Protein AF-A0A5D0SS17-F1 (afdb_monomer)

pLDDT: mean 82.05, std 14.08, range [45.91, 95.88]

Structure (mmCIF, N/CA/C/O backbone):
data_AF-A0A5D0SS17-F1
#
_entry.id   AF-A0A5D0SS17-F1
#
loop_
_atom_site.group_PDB
_atom_site.id
_atom_site.type_symbol
_atom_site.label_atom_id
_atom_site.label_alt_id
_atom_site.label_comp_id
_atom_site.label_asym_id
_atom_site.label_entity_id
_atom_site.label_seq_id
_atom_site.pdbx_PDB_ins_code
_atom_site.Cartn_x
_atom_site.Cartn_y
_atom_site.Cartn_z
_atom_site.occupancy
_atom_site.B_iso_or_equiv
_atom_site.auth_seq_id
_atom_site.auth_comp_id
_atom_site.auth_asym_id
_atom_site.auth_atom_id
_atom_site.pdbx_PDB_model_num
ATOM 1 N N . MET A 1 1 ? 6.422 -5.806 20.909 1.00 46.97 1 MET A N 1
ATOM 2 C CA . MET A 1 1 ? 6.850 -4.621 20.136 1.00 46.97 1 MET A CA 1
ATOM 3 C C . MET A 1 1 ? 6.745 -4.988 18.669 1.00 46.97 1 MET A C 1
ATOM 5 O O . MET A 1 1 ? 7.628 -5.671 18.170 1.00 46.97 1 MET A O 1
ATOM 9 N N . THR A 1 2 ? 5.632 -4.662 18.015 1.00 52.94 2 THR A N 1
ATOM 10 C CA . THR A 1 2 ? 5.438 -4.988 16.595 1.00 52.94 2 THR A CA 1
ATOM 11 C C . THR A 1 2 ? 6.341 -4.077 15.773 1.00 52.94 2 THR A C 1
ATOM 13 O O . THR A 1 2 ? 6.169 -2.863 15.814 1.00 52.94 2 THR A O 1
ATOM 16 N N . LEU A 1 3 ? 7.345 -4.636 15.103 1.00 66.31 3 LEU A N 1
ATOM 17 C CA . LEU A 1 3 ? 8.190 -3.880 14.182 1.00 66.31 3 LEU A CA 1
ATOM 18 C C . LEU A 1 3 ? 7.348 -3.526 12.957 1.00 66.31 3 LEU A C 1
ATOM 20 O O . LEU A 1 3 ? 6.749 -4.418 12.359 1.00 66.31 3 LEU A O 1
ATOM 24 N N . LEU A 1 4 ? 7.273 -2.242 12.607 1.00 75.19 4 LEU A N 1
ATOM 25 C CA . LEU A 1 4 ? 6.643 -1.842 11.354 1.00 75.19 4 LEU A CA 1
ATOM 26 C C . LEU A 1 4 ? 7.526 -2.233 10.169 1.00 75.19 4 LEU A C 1
ATOM 28 O O . LEU A 1 4 ? 8.758 -2.159 10.281 1.00 75.19 4 LEU A O 1
ATOM 32 N N . PRO A 1 5 ? 6.915 -2.605 9.035 1.00 82.88 5 PRO A N 1
ATOM 33 C CA . PRO A 1 5 ? 7.657 -2.865 7.815 1.00 82.88 5 PRO A CA 1
ATOM 34 C C . PRO A 1 5 ? 8.353 -1.578 7.352 1.00 82.88 5 PRO A C 1
ATOM 36 O O . PRO A 1 5 ? 7.788 -0.481 7.413 1.00 82.88 5 PRO A O 1
ATOM 39 N N . ALA A 1 6 ? 9.619 -1.711 6.955 1.00 85.44 6 ALA A N 1
ATOM 40 C CA . ALA A 1 6 ? 10.427 -0.595 6.486 1.00 85.44 6 ALA A CA 1
ATOM 41 C C . ALA A 1 6 ? 10.207 -0.391 4.985 1.00 85.44 6 ALA A C 1
ATOM 43 O O . ALA A 1 6 ? 10.456 -1.305 4.197 1.00 85.44 6 ALA A O 1
ATOM 44 N N . VAL A 1 7 ? 9.759 0.803 4.602 1.00 86.19 7 VAL A N 1
ATOM 45 C CA . VAL A 1 7 ? 9.532 1.157 3.198 1.00 86.19 7 VAL A CA 1
ATOM 46 C C . VAL A 1 7 ? 10.829 1.630 2.549 1.00 86.19 7 VAL A C 1
ATOM 48 O O . VAL A 1 7 ? 11.511 2.492 3.097 1.00 86.19 7 VAL A O 1
ATOM 51 N N . ARG A 1 8 ? 11.188 1.083 1.382 1.00 84.00 8 ARG A N 1
ATOM 52 C CA . ARG A 1 8 ? 12.454 1.417 0.704 1.00 84.00 8 ARG A CA 1
ATOM 53 C C . ARG A 1 8 ? 12.320 2.637 -0.205 1.00 84.00 8 ARG A C 1
ATOM 55 O O . ARG A 1 8 ? 13.282 3.388 -0.351 1.00 84.00 8 ARG A O 1
ATOM 62 N N . SER A 1 9 ? 11.141 2.855 -0.784 1.00 80.31 9 SER A N 1
ATOM 63 C CA . SER A 1 9 ? 10.830 4.016 -1.625 1.00 80.31 9 SER A CA 1
ATOM 64 C C . SER A 1 9 ? 9.369 4.445 -1.483 1.00 80.31 9 SER A C 1
ATOM 66 O O . SER A 1 9 ? 8.515 3.660 -1.086 1.00 80.31 9 SER A O 1
ATOM 68 N N . ARG A 1 10 ? 9.065 5.699 -1.836 1.00 80.69 10 ARG A N 1
ATOM 69 C CA . ARG A 1 10 ? 7.678 6.182 -1.883 1.00 80.69 10 ARG A CA 1
ATOM 70 C C . ARG A 1 10 ? 6.825 5.353 -2.847 1.00 80.69 10 ARG A C 1
ATOM 72 O O . ARG A 1 10 ? 5.746 4.929 -2.459 1.00 80.69 10 ARG A O 1
ATOM 79 N N . ASP A 1 11 ? 7.357 5.050 -4.033 1.00 84.75 11 ASP A N 1
ATOM 80 C CA . ASP A 1 11 ? 6.656 4.233 -5.030 1.00 84.75 11 ASP A CA 1
ATOM 81 C C . ASP A 1 11 ? 6.303 2.836 -4.474 1.00 84.75 11 ASP A C 1
ATOM 83 O O . ASP A 1 11 ? 5.245 2.301 -4.781 1.00 84.75 11 ASP A O 1
ATOM 87 N N . GLU A 1 12 ? 7.146 2.243 -3.614 1.00 87.56 12 GLU A N 1
ATOM 88 C CA . GLU A 1 12 ? 6.835 0.969 -2.946 1.00 87.56 12 GLU A CA 1
ATOM 89 C C . GLU A 1 12 ? 5.683 1.092 -1.936 1.00 87.56 12 GLU A C 1
ATOM 91 O O . GLU A 1 12 ? 4.870 0.173 -1.840 1.00 87.56 12 GLU A O 1
ATOM 96 N N . ALA A 1 13 ? 5.584 2.206 -1.198 1.00 89.19 13 ALA A N 1
ATOM 97 C CA . ALA A 1 13 ? 4.416 2.461 -0.352 1.00 89.19 13 ALA A CA 1
ATOM 98 C C . ALA A 1 13 ? 3.155 2.655 -1.197 1.00 89.19 13 ALA A C 1
ATOM 100 O O . ALA A 1 13 ? 2.141 2.034 -0.895 1.00 89.19 13 ALA A O 1
ATOM 101 N N . ASP A 1 14 ? 3.222 3.464 -2.255 1.00 88.50 14 ASP A N 1
ATOM 102 C CA . ASP A 1 14 ? 2.077 3.721 -3.133 1.00 88.50 14 ASP A CA 1
ATOM 103 C C . ASP A 1 14 ? 1.569 2.409 -3.760 1.00 88.50 14 ASP A C 1
ATOM 105 O O . ASP A 1 14 ? 0.383 2.093 -3.664 1.00 88.50 14 ASP A O 1
ATOM 109 N N . LEU A 1 15 ? 2.478 1.566 -4.263 1.00 90.31 15 LEU A N 1
ATOM 110 C CA . LEU A 1 15 ? 2.147 0.240 -4.788 1.00 90.31 15 LEU A CA 1
ATOM 111 C C . LEU A 1 15 ? 1.518 -0.675 -3.727 1.00 90.31 15 LEU A C 1
ATOM 113 O O . LEU A 1 15 ? 0.553 -1.384 -4.004 1.00 90.31 15 LEU A O 1
ATOM 117 N N . TYR A 1 16 ? 2.030 -0.656 -2.495 1.00 92.00 16 TYR A N 1
ATOM 118 C CA . TYR A 1 16 ? 1.425 -1.412 -1.401 1.00 92.00 16 TYR A CA 1
ATOM 119 C C . TYR A 1 16 ? -0.022 -0.963 -1.144 1.00 92.00 16 TYR A C 1
ATOM 121 O O . TYR A 1 16 ? -0.909 -1.804 -1.002 1.00 92.00 16 TYR A O 1
ATOM 129 N N . LEU A 1 17 ? -0.292 0.346 -1.130 1.00 92.31 17 LEU A N 1
ATOM 130 C CA . LEU A 1 17 ? -1.649 0.876 -0.951 1.00 92.31 17 LEU A CA 1
ATOM 131 C C . LEU A 1 17 ? -2.586 0.472 -2.097 1.00 92.31 17 LEU A C 1
ATOM 133 O O . LEU A 1 17 ? -3.761 0.197 -1.841 1.00 92.31 17 LEU A O 1
ATOM 137 N N . GLU A 1 18 ? -2.068 0.420 -3.326 1.00 90.56 18 GLU A N 1
ATOM 138 C CA . GLU A 1 18 ? -2.797 -0.012 -4.522 1.00 90.56 18 GLU A CA 1
ATOM 139 C C . GLU A 1 18 ? -3.087 -1.509 -4.551 1.00 90.56 18 GLU A C 1
ATOM 141 O O . GLU A 1 18 ? -4.082 -1.901 -5.144 1.00 90.56 18 GLU A O 1
ATOM 146 N N . LEU A 1 19 ? -2.260 -2.351 -3.931 1.00 92.44 19 LEU A N 1
ATOM 147 C CA . LEU A 1 19 ? -2.452 -3.806 -3.926 1.00 92.44 19 LEU A CA 1
ATOM 148 C C . LEU A 1 19 ? -3.346 -4.302 -2.790 1.00 92.44 19 LEU A C 1
ATOM 150 O O . LEU A 1 19 ? -3.893 -5.402 -2.863 1.00 92.44 19 LEU A O 1
ATOM 154 N N . HIS A 1 20 ? -3.539 -3.487 -1.757 1.00 92.69 20 HIS A N 1
ATOM 155 C CA . HIS A 1 20 ? -4.328 -3.862 -0.593 1.00 92.69 20 HIS A CA 1
ATOM 156 C C . HIS A 1 20 ? -5.740 -3.276 -0.705 1.00 92.69 20 HIS A C 1
ATOM 158 O O . HIS A 1 20 ? -5.909 -2.080 -0.473 1.00 92.69 20 HIS A O 1
ATOM 164 N N . PRO A 1 21 ? -6.784 -4.064 -1.024 1.00 93.56 21 PRO A N 1
ATOM 165 C CA . PRO A 1 21 ? -8.156 -3.565 -1.077 1.00 93.56 21 PRO A CA 1
ATOM 166 C C . PRO A 1 21 ? -8.686 -3.144 0.298 1.00 93.56 21 PRO A C 1
ATOM 168 O O . PRO A 1 21 ? -8.185 -3.536 1.355 1.00 93.56 21 PRO A O 1
ATOM 171 N N . CYS A 1 22 ? -9.775 -2.376 0.298 1.00 94.94 22 CYS A N 1
ATOM 172 C CA . CYS A 1 22 ? -10.542 -2.102 1.504 1.00 94.94 22 CYS A CA 1
ATOM 173 C C . CYS A 1 22 ? -11.026 -3.422 2.141 1.00 94.94 22 CYS A C 1
ATOM 175 O O . CYS A 1 22 ? -11.734 -4.187 1.482 1.00 94.94 22 CYS A O 1
ATOM 177 N N . PRO A 1 23 ? -10.755 -3.674 3.436 1.00 93.69 23 PRO A N 1
ATOM 178 C CA . PRO A 1 23 ? -11.148 -4.924 4.091 1.00 93.69 23 PRO A CA 1
ATOM 179 C C . PRO A 1 23 ? -12.668 -5.069 4.256 1.00 93.69 23 PRO A C 1
ATOM 181 O O . PRO A 1 23 ? -13.159 -6.163 4.525 1.00 93.69 23 PRO A O 1
ATOM 184 N N . ARG A 1 24 ? -13.427 -3.971 4.124 1.00 95.69 24 ARG A N 1
ATOM 185 C CA . ARG A 1 24 ? -14.888 -3.959 4.269 1.00 95.69 24 ARG A CA 1
ATOM 186 C C . ARG A 1 24 ? -15.634 -4.267 2.979 1.00 95.69 24 ARG A C 1
ATOM 188 O O . ARG A 1 24 ? -16.618 -4.998 3.037 1.00 95.69 24 ARG A O 1
ATOM 195 N N . CYS A 1 25 ? -15.225 -3.685 1.854 1.00 95.88 25 CYS A N 1
ATOM 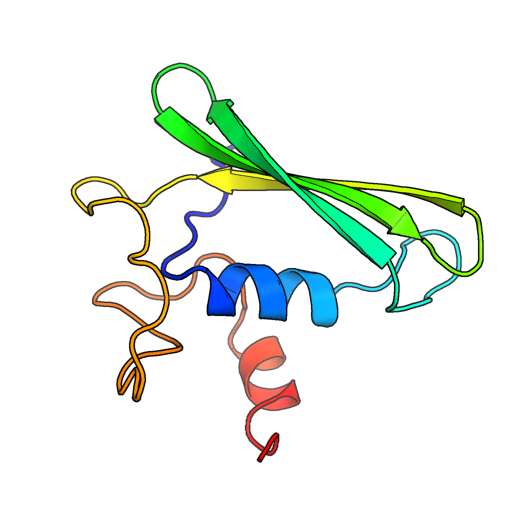196 C CA . CYS A 1 25 ? -15.960 -3.797 0.587 1.00 95.88 25 CYS A CA 1
ATOM 197 C C . CYS A 1 25 ? -15.130 -4.328 -0.586 1.00 95.88 25 CYS A C 1
ATOM 199 O O . CYS A 1 25 ? -15.699 -4.598 -1.637 1.00 95.88 25 CYS A O 1
ATOM 201 N N . GLY A 1 26 ? -13.813 -4.483 -0.434 1.00 94.69 26 GLY A N 1
ATOM 202 C CA . GLY A 1 26 ? -12.931 -4.954 -1.502 1.00 94.69 26 GLY A CA 1
ATOM 203 C C . GLY A 1 26 ? -12.512 -3.886 -2.517 1.00 94.69 26 GLY A C 1
ATOM 204 O O . GLY A 1 26 ? -11.745 -4.199 -3.419 1.00 94.69 26 GLY A O 1
ATOM 205 N N . ALA A 1 27 ? -12.976 -2.639 -2.390 1.00 94.25 27 ALA A N 1
ATOM 206 C CA . ALA A 1 27 ? -12.600 -1.569 -3.312 1.00 94.25 27 ALA A CA 1
ATOM 207 C C . ALA A 1 27 ? -11.117 -1.194 -3.171 1.00 94.25 27 ALA A C 1
ATOM 209 O O . ALA A 1 27 ? -10.604 -1.087 -2.052 1.00 94.25 27 ALA A O 1
ATOM 210 N N . MET A 1 28 ? -10.448 -0.960 -4.299 1.00 90.19 28 MET A N 1
ATOM 211 C CA . MET A 1 28 ? -9.029 -0.587 -4.330 1.00 90.19 28 MET A CA 1
ATOM 212 C C . MET A 1 28 ? -8.836 0.900 -4.004 1.00 90.19 28 MET A C 1
ATOM 214 O O . MET A 1 28 ? -7.925 1.273 -3.265 1.00 90.19 28 MET A O 1
ATOM 218 N N . GLU A 1 29 ? -9.741 1.744 -4.502 1.00 89.69 29 GLU A N 1
ATOM 219 C CA . GLU A 1 29 ? -9.603 3.196 -4.450 1.00 89.69 29 GLU A CA 1
ATOM 220 C C . GLU A 1 29 ? -9.812 3.769 -3.040 1.00 89.69 29 GLU A C 1
ATOM 2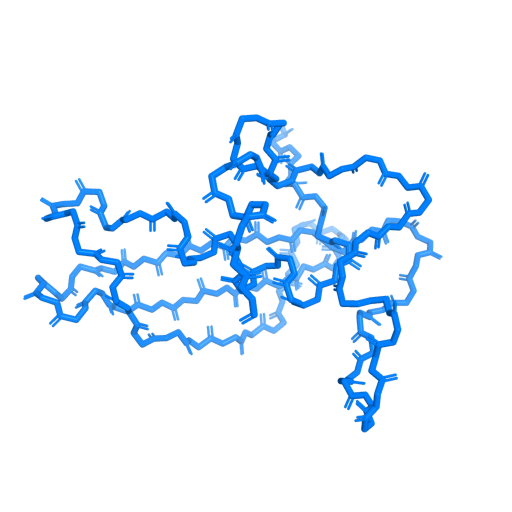22 O O . GLU A 1 29 ? -10.761 3.447 -2.308 1.00 89.69 29 GLU A O 1
ATOM 227 N N . ALA A 1 30 ? -8.911 4.672 -2.664 1.00 90.12 30 ALA A N 1
ATOM 228 C CA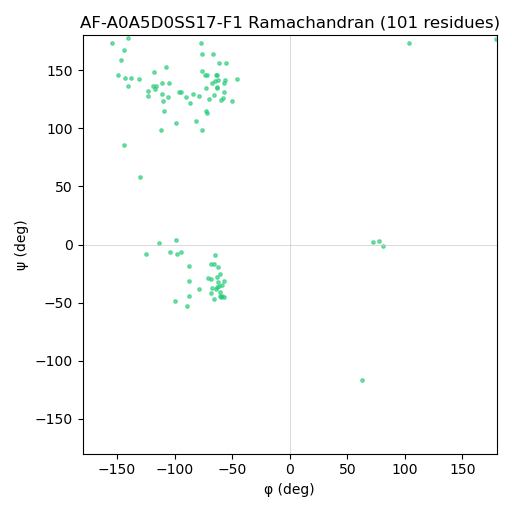 . ALA A 1 30 ? -9.021 5.506 -1.481 1.00 90.12 30 ALA A CA 1
ATOM 229 C C . ALA A 1 30 ? -8.329 6.851 -1.726 1.00 90.12 30 ALA A C 1
ATOM 231 O O . ALA A 1 30 ? -7.313 6.925 -2.415 1.00 90.12 30 ALA A O 1
ATOM 232 N N . ALA A 1 31 ? -8.874 7.913 -1.137 1.00 88.00 31 ALA A N 1
ATOM 233 C CA . ALA A 1 31 ? -8.196 9.204 -1.086 1.00 88.00 31 ALA A CA 1
ATOM 234 C C . ALA A 1 31 ? -7.179 9.169 0.061 1.00 88.00 31 ALA A C 1
ATOM 236 O O . ALA A 1 31 ? -7.585 9.170 1.225 1.00 88.00 31 ALA A O 1
ATOM 237 N N . TRP A 1 32 ? -5.891 9.073 -0.271 1.00 91.50 32 TRP A N 1
ATOM 238 C CA . TRP A 1 32 ? -4.799 8.969 0.697 1.00 91.50 32 TRP A CA 1
ATOM 239 C C . TRP A 1 32 ? -4.182 10.329 1.021 1.00 91.50 32 TRP A C 1
ATOM 241 O O . TRP A 1 32 ? -3.771 11.063 0.126 1.00 91.50 32 TRP A O 1
ATOM 251 N N . ASP A 1 33 ? -4.038 10.602 2.313 1.00 90.94 33 ASP A N 1
ATOM 252 C CA . ASP A 1 33 ? -3.220 11.674 2.865 1.00 90.94 33 ASP A CA 1
ATOM 253 C C . ASP A 1 33 ? -1.953 11.077 3.492 1.00 90.94 33 ASP A C 1
ATOM 255 O O . ASP A 1 33 ? -2.019 10.192 4.352 1.00 90.94 33 ASP A O 1
ATOM 259 N N . GLU A 1 34 ? -0.795 11.585 3.075 1.00 89.50 34 GLU A N 1
ATOM 260 C CA . GLU A 1 34 ? 0.514 11.221 3.618 1.00 89.50 34 GLU A CA 1
ATOM 261 C C . GLU A 1 34 ? 0.939 12.231 4.692 1.00 89.50 34 GLU A C 1
ATOM 263 O O . GLU A 1 34 ? 0.926 13.444 4.473 1.00 89.50 34 GLU A O 1
ATOM 268 N N . ALA A 1 35 ? 1.369 11.736 5.852 1.00 87.88 35 ALA A N 1
ATOM 269 C CA . ALA A 1 35 ? 1.911 12.564 6.921 1.00 87.88 35 ALA A CA 1
ATOM 270 C C . ALA A 1 35 ? 3.152 11.925 7.570 1.00 87.88 35 ALA A C 1
ATOM 272 O O . ALA A 1 35 ? 3.176 10.710 7.793 1.00 87.88 35 ALA A O 1
ATOM 273 N N . PRO A 1 36 ? 4.163 12.726 7.962 1.00 87.25 36 PRO A N 1
ATOM 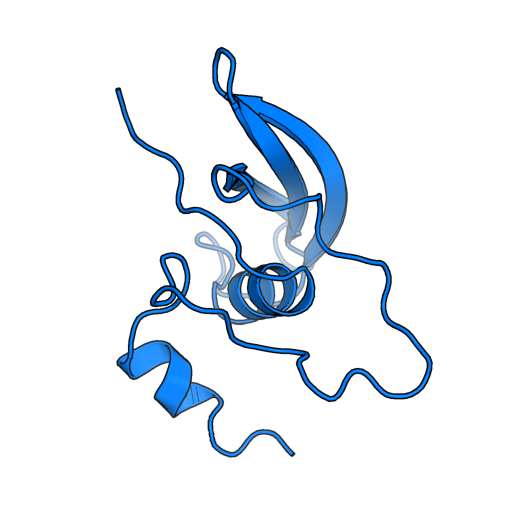274 C CA . PRO A 1 36 ? 5.239 12.255 8.824 1.00 87.25 36 PRO A CA 1
ATOM 275 C C . PRO A 1 36 ? 4.688 11.701 10.143 1.00 87.25 36 PRO A C 1
ATOM 277 O O . PRO A 1 36 ? 3.788 12.281 10.756 1.00 87.25 36 PRO A O 1
ATOM 280 N N . ALA A 1 37 ? 5.255 10.591 10.597 1.00 89.38 37 ALA A N 1
ATOM 281 C CA . ALA A 1 37 ? 4.899 9.920 11.836 1.00 89.38 37 ALA A CA 1
ATOM 282 C C . ALA A 1 37 ? 6.152 9.399 12.557 1.00 89.38 37 ALA A C 1
ATOM 284 O O . ALA A 1 37 ? 7.282 9.523 12.083 1.00 89.38 37 ALA A O 1
ATOM 285 N N . ALA A 1 38 ? 5.954 8.810 13.732 1.00 85.19 38 ALA A N 1
ATOM 286 C CA . ALA A 1 38 ? 7.010 8.132 14.466 1.00 85.19 38 ALA A CA 1
ATOM 287 C C . ALA A 1 38 ? 6.454 6.893 15.166 1.00 85.19 38 ALA A C 1
ATOM 289 O O . ALA A 1 38 ? 5.343 6.912 15.698 1.00 85.19 38 ALA A O 1
ATOM 290 N N . GLN A 1 39 ? 7.257 5.832 15.204 1.00 77.44 39 GLN A N 1
ATOM 291 C CA . GLN A 1 39 ? 7.011 4.663 16.034 1.00 77.44 39 GLN A CA 1
ATOM 292 C C . GLN A 1 39 ? 8.082 4.600 17.125 1.00 77.44 39 GLN A C 1
ATOM 294 O O . GLN A 1 39 ? 9.210 4.154 16.903 1.00 77.44 39 GLN A O 1
ATOM 299 N N . GLY A 1 40 ? 7.738 5.083 18.319 1.00 80.94 40 GLY A N 1
ATOM 300 C CA . GLY A 1 40 ? 8.725 5.289 19.377 1.00 80.94 40 GLY A CA 1
ATOM 301 C C . GLY A 1 40 ? 9.759 6.325 18.935 1.00 80.94 40 GLY A C 1
ATOM 302 O O . GLY A 1 40 ? 9.411 7.475 18.687 1.00 80.94 40 GLY A O 1
ATOM 303 N N . THR A 1 41 ? 11.021 5.916 18.819 1.00 80.19 41 THR A N 1
ATOM 304 C CA . THR A 1 41 ? 12.122 6.778 18.357 1.00 80.19 41 THR A CA 1
ATOM 305 C C . THR A 1 41 ? 12.404 6.664 16.859 1.00 80.19 41 THR A C 1
ATOM 307 O O . THR A 1 41 ? 13.234 7.414 16.347 1.00 80.19 41 THR A O 1
ATOM 310 N N . ARG A 1 42 ? 11.747 5.739 16.143 1.00 80.19 42 ARG A N 1
ATOM 311 C CA . ARG A 1 42 ? 11.991 5.519 14.715 1.00 80.19 42 ARG A CA 1
ATOM 312 C C . ARG A 1 42 ? 11.057 6.401 13.873 1.00 80.19 42 ARG A C 1
ATOM 314 O O . ARG A 1 42 ? 9.842 6.335 14.078 1.00 80.19 42 ARG A O 1
ATOM 321 N N . PRO A 1 43 ? 11.581 7.200 12.927 1.00 85.19 43 PRO A N 1
ATOM 322 C CA . PRO A 1 43 ? 10.745 7.954 12.002 1.00 85.19 43 PRO A CA 1
ATOM 323 C C . PRO A 1 43 ? 9.940 7.006 11.105 1.00 85.19 43 PRO A C 1
ATOM 325 O O . PRO A 1 43 ? 10.406 5.925 10.733 1.00 85.19 43 PRO A O 1
ATOM 328 N N . ALA A 1 44 ? 8.725 7.423 10.766 1.00 88.44 44 ALA A N 1
ATOM 329 C CA . ALA A 1 44 ? 7.778 6.663 9.965 1.00 88.44 44 ALA A CA 1
ATOM 330 C C . ALA A 1 44 ? 6.965 7.586 9.041 1.00 88.44 44 ALA A C 1
ATOM 332 O O . ALA A 1 44 ? 6.935 8.803 9.227 1.00 88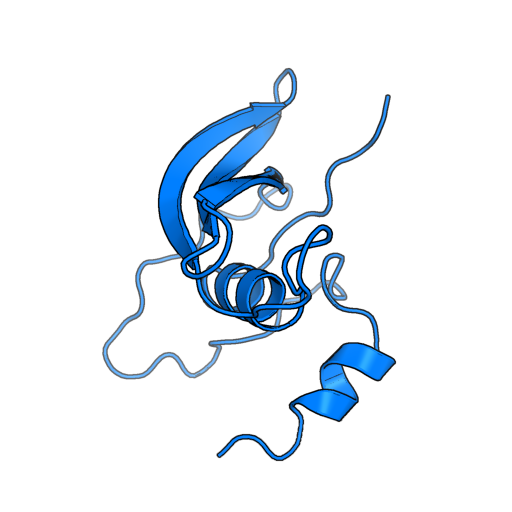.44 44 ALA A O 1
ATOM 333 N N . TYR A 1 45 ? 6.261 6.991 8.087 1.00 87.50 45 TYR A N 1
ATOM 334 C CA . TYR A 1 45 ? 5.205 7.628 7.309 1.00 87.50 45 TYR A CA 1
ATOM 335 C C . TYR A 1 45 ? 3.863 7.021 7.680 1.00 87.50 45 TYR A C 1
ATOM 337 O O . TYR A 1 45 ? 3.750 5.807 7.860 1.00 87.50 45 TYR A O 1
ATOM 345 N N . ARG A 1 46 ? 2.848 7.873 7.787 1.00 91.38 46 ARG A N 1
ATOM 346 C CA . ARG A 1 46 ? 1.458 7.465 7.931 1.00 91.38 46 ARG A CA 1
ATOM 347 C C . ARG A 1 46 ? 0.701 7.816 6.666 1.00 91.38 46 ARG A C 1
ATOM 349 O O . ARG A 1 46 ? 0.719 8.971 6.251 1.00 91.38 46 ARG A O 1
ATOM 356 N N . TYR A 1 47 ? -0.014 6.834 6.142 1.00 92.94 47 TYR A N 1
ATOM 357 C CA . TYR A 1 47 ? -0.993 7.006 5.084 1.00 92.94 47 TYR A CA 1
ATOM 358 C C . TYR A 1 47 ? -2.367 6.793 5.690 1.00 92.94 47 TYR A C 1
ATOM 360 O O . TYR A 1 47 ? -2.674 5.702 6.166 1.00 92.94 47 TYR A O 1
ATOM 368 N N . SER A 1 48 ? -3.175 7.844 5.716 1.00 94.19 48 SER A N 1
ATOM 369 C CA . SER A 1 48 ? -4.554 7.791 6.192 1.00 94.19 48 SER A CA 1
ATOM 370 C C . SER A 1 48 ? -5.485 8.142 5.051 1.00 94.19 48 SER A C 1
ATOM 372 O O . SER A 1 48 ? -5.249 9.119 4.355 1.00 94.19 48 SER A O 1
ATOM 374 N N . GLY A 1 49 ? -6.547 7.374 4.865 1.00 93.62 49 GLY A N 1
ATOM 375 C CA . GLY A 1 49 ? -7.501 7.629 3.801 1.00 93.62 49 GLY A CA 1
ATOM 376 C C . GLY A 1 49 ? -8.880 7.083 4.112 1.00 93.62 49 GLY A C 1
ATOM 377 O O . GLY A 1 49 ? -9.100 6.396 5.113 1.00 93.62 49 GLY A O 1
ATOM 378 N N . ARG A 1 50 ? -9.832 7.396 3.237 1.00 95.44 50 ARG A N 1
ATOM 379 C CA . ARG A 1 50 ? -11.163 6.782 3.246 1.00 95.44 50 ARG A CA 1
ATOM 380 C C . ARG A 1 50 ? -11.363 6.005 1.963 1.00 95.44 50 ARG A C 1
ATOM 382 O O . ARG A 1 50 ? -11.019 6.494 0.889 1.00 95.44 50 ARG A O 1
ATOM 389 N N . CYS A 1 51 ? -11.925 4.807 2.086 1.00 95.19 51 CYS A N 1
ATOM 390 C CA . CYS A 1 51 ? -12.356 4.030 0.931 1.00 95.19 51 CYS A CA 1
ATOM 391 C C . CYS A 1 51 ? -13.363 4.841 0.104 1.00 95.19 51 CYS A C 1
ATOM 393 O O . CYS A 1 51 ? -14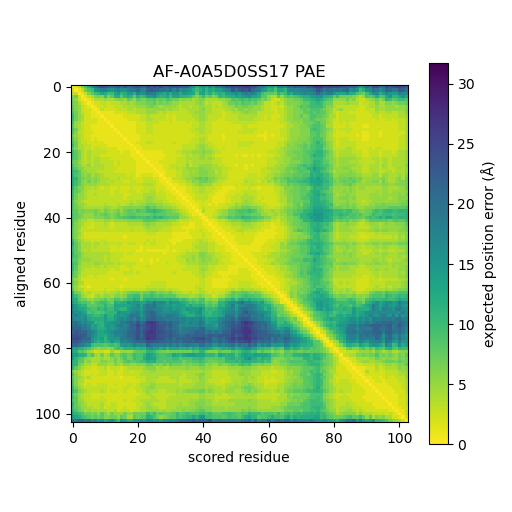.318 5.374 0.672 1.00 95.19 51 CYS A O 1
ATOM 395 N N . ALA A 1 52 ? -13.158 4.913 -1.213 1.00 93.50 52 ALA A N 1
ATOM 396 C CA . ALA A 1 52 ? -14.028 5.673 -2.110 1.00 93.50 52 ALA A CA 1
ATOM 397 C C . ALA A 1 52 ? -15.473 5.136 -2.128 1.00 93.50 52 ALA A C 1
ATOM 399 O O . ALA A 1 52 ? -16.418 5.918 -2.218 1.00 93.50 52 ALA A O 1
ATOM 400 N N . ASP A 1 53 ? -15.642 3.823 -1.946 1.00 94.75 53 ASP A N 1
ATOM 401 C CA . ASP A 1 53 ? -16.942 3.160 -2.075 1.00 94.75 53 ASP A CA 1
ATOM 402 C C . ASP A 1 53 ? -17.739 3.133 -0.768 1.00 94.75 53 ASP A C 1
ATOM 404 O O . ASP A 1 53 ? -18.907 3.514 -0.729 1.00 94.75 53 ASP A O 1
ATOM 408 N N . CYS A 1 54 ? -17.132 2.649 0.321 1.00 95.88 54 CYS A N 1
ATOM 409 C CA . CYS A 1 54 ? -17.842 2.450 1.590 1.00 95.88 54 CYS A CA 1
ATOM 410 C C . CYS A 1 54 ? -17.540 3.515 2.651 1.00 95.88 54 CYS A C 1
ATOM 412 O O . CYS A 1 54 ? -18.156 3.503 3.716 1.00 95.88 54 CYS A O 1
ATOM 414 N N . GLY A 1 55 ? -16.591 4.421 2.389 1.00 94.69 55 GLY A N 1
ATOM 415 C CA . GLY A 1 55 ? -16.199 5.484 3.316 1.00 94.69 55 GLY A CA 1
ATOM 416 C C . GLY A 1 55 ? -15.405 5.020 4.540 1.00 94.69 55 GLY A C 1
ATOM 417 O O . GLY A 1 55 ? -15.075 5.854 5.385 1.00 94.69 55 GLY A O 1
ATOM 418 N N . ASP A 1 56 ? -15.092 3.723 4.647 1.00 95.50 56 ASP A N 1
ATOM 419 C CA . ASP A 1 56 ? -14.366 3.169 5.789 1.00 95.50 56 ASP A CA 1
ATOM 420 C C . ASP A 1 56 ? -12.965 3.775 5.906 1.00 95.50 56 ASP A C 1
ATOM 422 O O . ASP A 1 56 ? -12.293 4.031 4.898 1.00 95.50 56 ASP A O 1
ATOM 426 N N . GLN A 1 57 ? -12.537 4.023 7.143 1.00 94.31 57 GLN A N 1
ATOM 427 C CA . GLN A 1 57 ? -11.244 4.638 7.410 1.00 94.31 57 GLN A CA 1
ATOM 428 C C . GLN A 1 57 ? -10.139 3.593 7.286 1.00 94.31 57 GLN A C 1
ATOM 430 O O . GLN A 1 57 ? -10.177 2.540 7.918 1.00 94.31 57 GLN A O 1
ATOM 435 N N . ARG A 1 58 ? -9.130 3.909 6.479 1.00 93.69 58 ARG A N 1
ATOM 436 C CA . ARG A 1 58 ? -7.975 3.055 6.229 1.00 93.69 58 ARG A CA 1
ATOM 437 C C . ARG A 1 58 ? -6.722 3.786 6.685 1.00 93.69 58 ARG A C 1
ATOM 439 O O . ARG A 1 58 ? -6.570 4.979 6.427 1.00 93.69 58 ARG A O 1
ATOM 446 N N . GLU A 1 59 ? -5.837 3.077 7.370 1.00 93.31 59 GLU A N 1
ATOM 447 C CA . GLU A 1 59 ? -4.571 3.631 7.838 1.00 93.31 59 GLU A CA 1
ATOM 448 C C . GLU A 1 59 ? -3.455 2.600 7.690 1.00 93.31 59 GLU A C 1
ATOM 450 O O . GLU A 1 59 ? -3.630 1.433 8.040 1.00 93.31 59 GLU A O 1
ATOM 455 N N . PHE A 1 60 ? -2.303 3.056 7.208 1.00 92.56 60 PHE A N 1
ATOM 456 C CA . PHE A 1 60 ? -1.070 2.286 7.150 1.00 92.56 60 PHE A CA 1
ATOM 457 C C . PHE A 1 60 ? 0.090 3.104 7.721 1.00 92.56 60 PHE A C 1
ATOM 459 O O . PHE A 1 60 ? 0.172 4.319 7.522 1.00 92.56 60 PHE A O 1
ATOM 466 N N . LEU A 1 61 ? 0.992 2.431 8.440 1.00 91.69 61 LEU A N 1
ATOM 467 C CA . LEU A 1 61 ? 2.202 3.027 9.004 1.00 91.69 61 LEU A CA 1
ATOM 468 C C . LEU A 1 61 ? 3.428 2.271 8.486 1.00 91.69 61 LEU A C 1
ATOM 470 O O . LEU A 1 61 ? 3.513 1.055 8.649 1.00 91.69 61 LEU A O 1
ATOM 474 N N . PHE A 1 62 ? 4.396 2.990 7.927 1.00 90.12 62 PHE A N 1
ATOM 475 C CA . PHE A 1 62 ? 5.636 2.413 7.408 1.00 90.12 62 PHE A CA 1
ATOM 476 C C . PHE A 1 62 ? 6.842 3.055 8.076 1.00 90.12 62 PHE A C 1
ATOM 478 O O . PHE A 1 62 ? 6.931 4.278 8.161 1.00 90.12 62 PHE A O 1
ATOM 485 N N . ALA A 1 63 ? 7.787 2.248 8.548 1.00 88.44 63 ALA A N 1
ATOM 486 C CA . ALA A 1 63 ? 9.028 2.766 9.110 1.00 88.44 63 ALA A CA 1
ATOM 487 C C . ALA A 1 63 ? 9.978 3.237 7.999 1.00 88.44 63 ALA A C 1
ATOM 489 O O . ALA A 1 63 ? 10.009 2.650 6.918 1.00 88.44 63 ALA A O 1
ATOM 490 N N . LEU A 1 64 ? 10.808 4.243 8.282 1.00 81.06 64 LEU A N 1
ATOM 491 C CA . LEU A 1 64 ? 11.953 4.532 7.418 1.00 81.06 64 LEU A CA 1
ATOM 492 C C . LEU A 1 64 ? 13.050 3.466 7.625 1.00 81.06 64 LEU A C 1
ATOM 494 O O . LEU A 1 64 ? 13.226 2.995 8.758 1.00 81.06 64 LEU A O 1
ATOM 498 N N . PRO A 1 65 ? 13.811 3.095 6.576 1.00 74.56 65 PRO A N 1
ATOM 499 C CA . PRO A 1 65 ? 14.927 2.169 6.713 1.00 74.56 65 PRO A CA 1
ATOM 500 C C . PRO A 1 65 ? 16.036 2.774 7.580 1.00 74.56 65 PRO A C 1
ATOM 502 O O . PRO A 1 65 ? 16.347 3.964 7.494 1.00 74.56 65 PRO A O 1
ATOM 505 N N . GLU A 1 66 ? 16.655 1.950 8.425 1.00 71.38 66 GLU A N 1
ATOM 506 C CA . GLU A 1 66 ? 17.750 2.403 9.283 1.00 71.38 66 GLU A CA 1
ATOM 507 C C . GLU A 1 66 ? 18.970 2.808 8.446 1.00 71.38 66 GLU A C 1
ATOM 509 O O . GLU A 1 66 ? 19.442 2.050 7.601 1.00 71.38 66 GLU A O 1
ATOM 514 N N . GLY A 1 67 ? 19.496 4.010 8.692 1.00 63.78 67 GLY A N 1
ATOM 515 C CA . GLY A 1 67 ? 20.698 4.508 8.018 1.00 63.78 67 GLY A CA 1
ATOM 516 C C . GLY A 1 67 ? 20.484 5.020 6.589 1.00 63.78 67 GLY A C 1
ATOM 517 O O . GLY A 1 67 ? 21.456 5.439 5.964 1.00 63.78 67 GLY A O 1
ATOM 518 N N . GLN A 1 68 ? 19.248 5.042 6.082 1.00 60.84 68 GLN A N 1
ATOM 519 C CA . GLN A 1 68 ? 18.913 5.683 4.810 1.00 60.84 68 GLN A CA 1
ATOM 520 C C . GLN A 1 68 ? 18.188 7.015 5.035 1.00 60.84 68 GLN A C 1
ATOM 522 O O . GLN A 1 68 ? 17.340 7.120 5.924 1.00 60.84 68 GLN A O 1
ATOM 527 N N . PRO A 1 69 ? 18.513 8.056 4.245 1.00 57.34 69 PRO A N 1
ATOM 528 C CA . PRO A 1 69 ? 17.716 9.272 4.230 1.00 57.34 69 PRO A CA 1
ATOM 529 C C . PRO A 1 69 ? 16.290 8.952 3.765 1.00 57.34 69 PRO A C 1
ATOM 531 O O . PRO A 1 69 ? 16.063 7.966 3.062 1.00 57.34 69 PRO A O 1
ATOM 534 N N . ALA A 1 70 ? 15.336 9.802 4.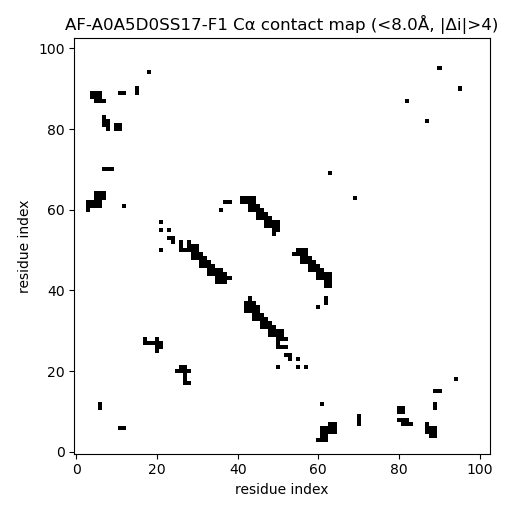155 1.00 58.47 70 ALA A N 1
ATOM 535 C CA . ALA A 1 70 ? 13.966 9.751 3.650 1.00 58.47 70 ALA A CA 1
ATOM 536 C C . ALA A 1 70 ? 13.951 9.588 2.113 1.00 58.47 70 ALA A C 1
ATOM 538 O O . ALA A 1 70 ? 14.810 10.187 1.453 1.00 58.47 70 ALA A O 1
ATOM 539 N N . PRO A 1 71 ? 13.008 8.812 1.539 1.00 56.97 71 PRO A N 1
ATOM 540 C CA . PRO A 1 71 ? 12.913 8.638 0.095 1.00 56.97 71 PRO A CA 1
ATOM 541 C C . PRO A 1 71 ? 12.915 10.002 -0.603 1.00 56.97 71 PRO A C 1
ATOM 543 O O . PRO A 1 71 ? 12.110 10.876 -0.275 1.00 56.97 71 PRO A O 1
ATOM 546 N N . ALA A 1 72 ? 13.857 10.214 -1.523 1.00 54.94 72 ALA A N 1
ATOM 547 C CA . ALA A 1 72 ? 13.936 11.464 -2.267 1.00 54.94 72 ALA A CA 1
ATOM 548 C C . ALA A 1 72 ? 12.673 11.649 -3.124 1.00 54.94 72 ALA A C 1
ATOM 550 O O . ALA A 1 72 ? 12.124 10.676 -3.643 1.00 54.94 72 ALA A O 1
ATOM 551 N N . ALA A 1 73 ? 12.229 12.898 -3.296 1.00 53.94 73 ALA A N 1
ATOM 552 C CA . ALA A 1 73 ? 11.163 13.215 -4.242 1.00 53.94 73 ALA A CA 1
ATOM 553 C C . ALA A 1 73 ? 11.551 12.727 -5.655 1.00 53.94 73 ALA A C 1
ATOM 555 O O . ALA A 1 73 ? 12.727 12.834 -6.024 1.00 53.94 73 ALA A O 1
ATOM 556 N N . PRO A 1 74 ? 10.605 12.196 -6.451 1.00 52.50 74 PRO A N 1
ATOM 557 C CA . PRO A 1 74 ? 10.920 11.667 -7.771 1.00 52.50 74 PRO A CA 1
ATOM 558 C C . PRO A 1 74 ? 11.532 12.759 -8.665 1.00 52.50 74 PRO A C 1
ATOM 560 O O . PRO A 1 74 ? 10.958 13.831 -8.851 1.00 52.50 74 PRO A O 1
ATOM 563 N N . GLY A 1 75 ? 12.723 12.487 -9.207 1.00 50.25 75 GLY A N 1
ATOM 564 C CA . GLY A 1 75 ? 13.320 13.266 -10.297 1.00 50.25 75 GLY A CA 1
ATOM 565 C C . GLY A 1 75 ? 12.681 12.919 -11.653 1.00 50.25 75 GLY A C 1
ATOM 566 O O . GLY A 1 75 ? 11.905 11.969 -11.730 1.00 50.25 75 GLY A O 1
ATOM 567 N N . PRO A 1 76 ? 13.015 13.633 -12.747 1.00 45.91 76 PRO A N 1
ATOM 568 C CA . PRO A 1 76 ? 12.356 13.470 -14.052 1.00 45.91 76 PRO A CA 1
ATOM 569 C C . PRO A 1 76 ? 12.521 12.075 -14.682 1.00 45.91 76 PRO A C 1
ATOM 571 O O . PRO A 1 76 ? 11.718 11.693 -15.527 1.00 45.91 76 PRO A O 1
ATOM 574 N N . HIS A 1 77 ? 13.515 11.296 -14.245 1.00 47.88 77 HIS A N 1
ATOM 575 C CA . HIS A 1 77 ? 13.704 9.896 -14.628 1.00 47.88 77 HIS A CA 1
ATOM 576 C C . HIS A 1 77 ? 14.251 9.099 -13.431 1.00 47.88 77 HIS A C 1
ATOM 578 O O . HIS A 1 77 ? 15.470 8.973 -13.291 1.00 47.88 77 HIS A O 1
ATOM 584 N N . PRO A 1 78 ? 13.402 8.583 -12.526 1.00 53.12 78 PRO A N 1
ATOM 585 C CA . PRO A 1 78 ? 13.879 7.745 -11.441 1.00 53.12 78 PRO A CA 1
ATOM 586 C C . PRO A 1 78 ? 14.196 6.363 -12.017 1.00 53.12 78 PRO A C 1
ATOM 588 O O . PRO A 1 78 ? 13.311 5.535 -12.202 1.00 53.12 78 PRO A O 1
ATOM 591 N N . THR A 1 79 ? 15.470 6.095 -12.307 1.00 51.00 79 THR A N 1
ATOM 592 C CA . THR A 1 79 ? 15.928 4.759 -12.730 1.00 51.00 79 THR A CA 1
ATOM 593 C C . THR A 1 79 ? 15.757 3.697 -11.635 1.00 51.00 79 THR A C 1
ATOM 595 O O . THR A 1 79 ? 15.894 2.516 -11.926 1.00 51.00 79 THR A O 1
ATOM 598 N N . ASN A 1 80 ? 15.409 4.100 -10.403 1.00 56.94 80 ASN A N 1
ATOM 599 C CA . ASN A 1 80 ? 15.188 3.232 -9.243 1.00 56.94 80 ASN A CA 1
ATOM 600 C C . ASN A 1 80 ? 13.839 3.541 -8.549 1.00 56.94 80 ASN A C 1
ATOM 602 O O . ASN A 1 80 ? 13.833 3.896 -7.372 1.00 56.94 80 ASN A O 1
ATOM 606 N N . ARG A 1 81 ? 12.699 3.455 -9.258 1.00 67.56 81 ARG A N 1
ATOM 607 C CA . ARG A 1 81 ? 11.359 3.574 -8.627 1.00 67.56 81 ARG A CA 1
ATOM 608 C C . ARG A 1 81 ? 11.158 2.537 -7.516 1.00 67.56 81 ARG A C 1
ATOM 610 O O . ARG A 1 81 ? 10.743 2.849 -6.403 1.00 67.56 81 ARG A O 1
ATOM 617 N N . PHE A 1 82 ? 11.542 1.298 -7.804 1.00 73.75 82 PHE A N 1
ATOM 618 C CA . PHE A 1 82 ? 11.443 0.172 -6.881 1.00 73.75 82 PHE A CA 1
ATOM 619 C C . PHE A 1 82 ? 12.825 -0.400 -6.561 1.00 73.75 82 PHE A C 1
ATOM 621 O O . PHE A 1 82 ? 13.721 -0.409 -7.406 1.00 73.75 82 PHE A O 1
ATOM 628 N N . GLY A 1 83 ? 12.975 -0.927 -5.344 1.00 68.31 83 GLY A N 1
ATOM 629 C CA . GLY A 1 83 ? 14.172 -1.649 -4.916 1.00 68.31 83 GLY A CA 1
ATOM 630 C C . GLY A 1 83 ? 15.114 -0.864 -4.002 1.00 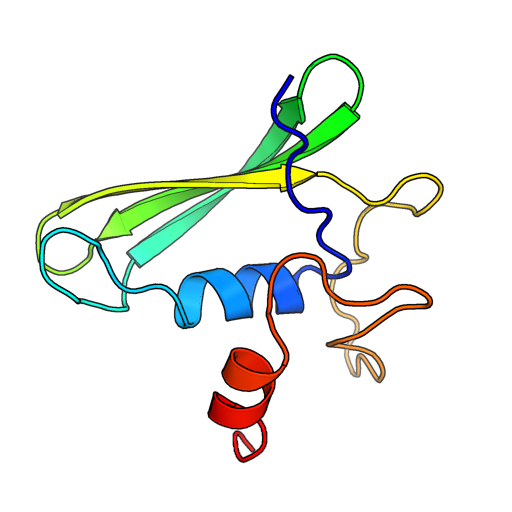68.31 83 GLY A C 1
ATOM 631 O O . GLY A 1 83 ? 14.936 0.312 -3.706 1.00 68.31 83 GLY A O 1
ATOM 632 N N . GLY A 1 84 ? 16.125 -1.573 -3.510 1.00 73.06 84 GLY A N 1
ATOM 633 C CA . GLY A 1 84 ? 17.134 -1.091 -2.574 1.00 73.06 84 GLY A CA 1
ATOM 634 C C . GLY A 1 84 ? 18.108 -2.224 -2.230 1.00 73.06 84 GLY A C 1
ATOM 635 O O . GLY A 1 84 ? 17.914 -3.348 -2.697 1.00 73.06 84 GLY A O 1
ATOM 636 N N . PRO A 1 85 ? 19.153 -1.968 -1.426 1.00 74.69 85 PRO A N 1
ATOM 637 C CA . PRO A 1 85 ? 20.121 -3.002 -1.055 1.00 74.69 85 PRO A CA 1
ATOM 638 C C . PRO A 1 85 ? 19.514 -4.125 -0.196 1.00 74.69 85 PRO A C 1
ATOM 640 O O . PRO A 1 85 ? 20.108 -5.194 -0.080 1.00 74.69 85 PRO A O 1
ATOM 643 N N . GLN A 1 86 ? 18.339 -3.899 0.396 1.00 78.44 86 GLN A N 1
ATOM 644 C CA . GLN A 1 86 ? 17.608 -4.870 1.201 1.00 78.44 86 GLN A CA 1
ATOM 645 C C . GLN A 1 86 ? 16.360 -5.408 0.467 1.00 78.44 86 GLN A C 1
ATOM 647 O O . GLN A 1 86 ? 15.761 -4.691 -0.349 1.00 78.44 86 GLN A O 1
ATOM 652 N N . PRO A 1 87 ? 15.923 -6.647 0.779 1.00 84.25 87 PRO A N 1
ATOM 653 C CA . PRO A 1 87 ? 14.632 -7.176 0.338 1.00 84.25 87 PRO A CA 1
ATOM 654 C C . PRO A 1 87 ? 13.460 -6.270 0.737 1.00 84.25 87 PRO A C 1
ATOM 656 O O . PRO A 1 87 ? 13.562 -5.511 1.702 1.00 84.25 87 PRO A O 1
ATOM 659 N N . SER A 1 88 ? 12.343 -6.363 0.009 1.00 87.94 88 SER A N 1
ATOM 660 C CA . SER A 1 88 ? 11.112 -5.679 0.418 1.00 87.94 88 SER A CA 1
ATOM 661 C C . SER A 1 88 ? 10.619 -6.238 1.748 1.00 87.94 88 SER A C 1
ATOM 663 O O . SER A 1 88 ? 10.587 -7.454 1.936 1.00 87.94 88 SER A O 1
ATOM 665 N N . ALA A 1 89 ? 10.236 -5.345 2.658 1.00 89.38 89 ALA A N 1
ATOM 666 C CA . ALA A 1 89 ? 9.512 -5.700 3.874 1.00 89.38 89 ALA A CA 1
ATOM 667 C C . ALA A 1 89 ? 7.995 -5.478 3.738 1.00 89.38 89 ALA A C 1
ATOM 669 O O . ALA A 1 89 ? 7.262 -5.824 4.661 1.00 89.38 89 ALA A O 1
ATOM 670 N N . LEU A 1 90 ? 7.546 -4.859 2.636 1.00 90.31 90 LEU A N 1
ATOM 671 C CA . LEU A 1 90 ? 6.142 -4.521 2.386 1.00 90.31 90 LEU A CA 1
ATOM 672 C C . LEU A 1 90 ? 5.485 -5.542 1.461 1.00 90.31 90 LEU A C 1
ATOM 674 O O . LEU A 1 90 ? 4.399 -6.004 1.776 1.00 90.31 90 LEU A O 1
ATOM 678 N N . LEU A 1 91 ? 6.147 -5.866 0.348 1.00 90.31 91 LEU A N 1
ATOM 679 C CA . LEU A 1 91 ? 5.604 -6.710 -0.710 1.00 90.31 91 LEU A CA 1
ATOM 680 C C . LEU A 1 91 ? 6.315 -8.058 -0.735 1.00 90.31 91 LEU A C 1
ATOM 682 O O . LEU A 1 91 ? 7.544 -8.121 -0.880 1.00 90.31 91 LEU A O 1
ATOM 686 N N . ASP A 1 92 ? 5.545 -9.133 -0.621 1.00 91.12 92 ASP A N 1
ATOM 687 C CA . ASP A 1 92 ? 6.065 -10.486 -0.759 1.00 91.12 92 ASP A CA 1
ATOM 688 C C . ASP A 1 92 ? 6.329 -10.854 -2.240 1.00 91.12 92 ASP A C 1
ATOM 690 O O . ASP A 1 92 ? 5.878 -10.162 -3.158 1.00 91.12 92 ASP A O 1
ATOM 694 N N . PRO A 1 93 ? 7.105 -11.919 -2.529 1.00 90.12 93 PRO A N 1
ATOM 695 C CA . PRO A 1 93 ? 7.422 -12.297 -3.907 1.00 90.12 93 PRO A CA 1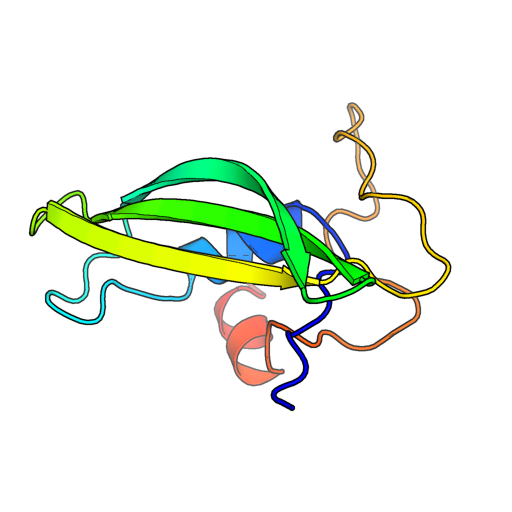
ATOM 696 C C . PRO A 1 93 ? 6.200 -12.570 -4.797 1.00 90.12 93 PRO A C 1
ATOM 698 O O . PRO A 1 93 ? 6.271 -12.339 -6.000 1.00 90.12 93 PRO A O 1
ATOM 701 N N . GLY A 1 94 ? 5.101 -13.071 -4.235 1.00 91.88 94 GLY A N 1
ATOM 702 C CA . GLY A 1 94 ? 3.845 -13.283 -4.945 1.00 91.88 94 GLY A CA 1
ATOM 703 C C . GLY A 1 94 ? 3.184 -11.968 -5.341 1.00 91.88 94 GLY A C 1
ATOM 704 O O . GLY A 1 94 ? 2.741 -11.839 -6.478 1.00 91.88 94 GLY A O 1
ATOM 705 N N . GLU A 1 95 ? 3.192 -10.969 -4.461 1.00 92.81 95 GLU A N 1
ATOM 706 C CA . GLU A 1 95 ? 2.681 -9.628 -4.776 1.00 92.81 95 GLU A CA 1
ATOM 707 C C . GLU A 1 95 ? 3.499 -8.944 -5.877 1.00 92.81 95 GLU A C 1
ATOM 709 O O . GLU A 1 95 ? 2.931 -8.332 -6.780 1.00 92.81 95 GLU A O 1
ATOM 714 N N . TRP A 1 96 ? 4.823 -9.126 -5.884 1.00 90.69 96 TRP A N 1
ATOM 715 C CA . TRP A 1 96 ? 5.663 -8.655 -6.992 1.00 90.69 96 TRP A CA 1
ATOM 716 C C . TRP A 1 96 ? 5.304 -9.304 -8.330 1.00 90.69 96 TRP A C 1
ATOM 718 O O . TRP A 1 96 ? 5.358 -8.640 -9.363 1.00 90.69 96 TRP A O 1
ATOM 728 N N . LEU A 1 97 ? 4.919 -10.583 -8.332 1.00 91.31 97 LEU A N 1
ATOM 729 C CA . LEU A 1 97 ? 4.487 -11.263 -9.554 1.00 91.31 97 LEU A CA 1
ATOM 730 C C . LEU A 1 97 ? 3.152 -10.726 -10.083 1.00 91.31 97 LEU A C 1
ATOM 732 O O . LEU A 1 97 ? 2.959 -10.730 -11.294 1.00 91.31 97 LEU A O 1
ATOM 736 N N . LEU A 1 98 ? 2.257 -10.230 -9.219 1.00 89.94 98 LEU A N 1
ATOM 737 C CA . LEU A 1 98 ? 0.976 -9.646 -9.649 1.00 89.94 98 LEU A CA 1
ATOM 738 C C . LEU A 1 98 ? 1.156 -8.395 -10.516 1.00 89.94 98 LEU A C 1
ATOM 740 O O . LEU A 1 98 ? 0.295 -8.089 -11.341 1.00 89.94 98 LEU A O 1
ATOM 744 N N . VAL A 1 99 ? 2.265 -7.682 -10.322 1.00 88.69 99 VAL A N 1
ATOM 745 C CA . VAL A 1 99 ? 2.534 -6.384 -10.958 1.00 88.69 99 VAL A CA 1
ATOM 746 C C . VAL A 1 99 ? 3.701 -6.422 -11.935 1.00 88.69 99 VAL A C 1
ATOM 748 O O . VAL A 1 99 ? 4.041 -5.404 -12.527 1.00 88.69 99 VAL A O 1
ATOM 751 N N . ALA A 1 100 ? 4.315 -7.591 -12.129 1.00 87.00 100 ALA A N 1
ATOM 752 C CA . ALA A 1 100 ? 5.491 -7.748 -12.982 1.00 87.00 100 ALA A CA 1
ATOM 753 C C . ALA A 1 100 ? 5.230 -7.361 -14.449 1.00 87.00 100 ALA A C 1
ATOM 755 O O . ALA A 1 100 ? 6.159 -6.956 -15.145 1.00 87.00 100 ALA A O 1
ATOM 756 N N . ASP A 1 101 ? 3.973 -7.449 -14.890 1.00 85.25 101 ASP A N 1
ATOM 757 C CA . ASP A 1 101 ? 3.541 -7.120 -16.251 1.00 85.25 101 ASP A CA 1
ATOM 758 C C . ASP A 1 101 ? 2.932 -5.706 -16.376 1.00 85.25 101 ASP A C 1
ATOM 760 O O . ASP A 1 101 ? 2.438 -5.333 -17.444 1.00 85.25 101 ASP A O 1
ATOM 764 N N . TRP A 1 102 ? 2.930 -4.904 -15.302 1.00 80.50 102 TRP A N 1
ATOM 765 C CA . TRP A 1 102 ? 2.436 -3.523 -15.345 1.00 80.50 102 TRP A CA 1
ATOM 766 C C . TRP A 1 102 ? 3.451 -2.652 -16.100 1.00 80.50 102 TRP A C 1
ATOM 768 O O . TRP A 1 102 ? 4.598 -2.510 -15.678 1.00 80.50 102 TRP A O 1
ATOM 778 N N . CYS A 1 103 ? 3.033 -2.124 -17.255 1.00 58.50 103 CYS A N 1
ATOM 779 C CA . CYS A 1 103 ? 3.876 -1.372 -18.192 1.00 58.50 103 CYS A CA 1
ATOM 780 C C . CYS A 1 103 ? 3.887 0.134 -17.908 1.00 58.50 103 CYS A C 1
ATOM 782 O O . CYS A 1 103 ? 2.783 0.718 -17.817 1.00 58.50 103 CYS A O 1
#

Solvent-accessible surface area (backbone atoms only — not comparable to full-atom values): 6474 Å² total; per-residue (Å²): 134,87,80,60,42,39,47,73,29,64,57,50,49,54,49,50,51,61,70,49,47,40,93,87,80,59,48,52,56,54,60,72,46,81,41,88,42,64,60,87,90,44,56,24,41,30,39,42,28,32,31,70,84,81,59,50,80,44,75,51,67,32,26,56,46,88,96,54,78,77,64,73,79,85,58,102,73,62,92,64,56,65,74,63,100,58,83,69,57,79,58,52,78,68,58,51,61,76,51,68,81,70,125

Secondary structure (DSSP, 8-state):
--PPPBPS-HHHHHHHHHHS--TTT----EEEEEEEEEETTEEEEEEEEEETTT--EEEEEEEPPTT---PPPPPSS-TTSS--SS--SSS-HHHHHHHTT--

Radius of gyration: 14.16 Å; Cα contacts (8 Å, |Δi|>4): 142; chains: 1; bounding box: 38×27×38 Å

Foldseek 3Di:
DDDFWADPAPLSVVLLLQLDADPPPRHSDWDWDWDWDDDVPFTWIKIWTARPPPRDIDIGIHTHDPPDDHHDDDDPDDPPSDDDPDDGRRDDPVSCVVCVPPD

Mean predicted aligned error: 6.59 Å

Sequence (103 aa):
MTLLPAVRSRDEADLYLELHPCPRCGAMEAAWDEAPAAQGTRPAYRYSGRCADCGDQREFLFALPEGQPAPAAPGPHPTNRFGGPQPSALLDPGEWLLVADWC

Nearest PDB structures (foldseek):
  3hks-assembly2_B  TM=5.382E-01  e=6.581E-01  Arabidopsis thaliana
  5dge-assembly1_f  TM=5.473E-01  e=1.002E+00  Saccharomyces cerevisiae S288C
  7u1a-assembly1_H  TM=4.570E-01  e=1.942E+00  Saccharomyces cerevisiae
  2zvw-assembly2_E  TM=5.073E-01  e=5.397E+00  Arabidopsis thaliana
  3l0x-assembly1_A  TM=3.992E-01  e=3.763E+00  Saccharomyces cerevisiae